Protein AF-A0A926YXQ2-F1 (afdb_monomer_lite)

Structure (mmCIF, N/CA/C/O backbone):
data_AF-A0A926YXQ2-F1
#
_entry.id   AF-A0A926YXQ2-F1
#
loop_
_atom_site.group_PDB
_atom_site.id
_atom_site.type_symbol
_atom_site.label_atom_id
_atom_site.label_alt_id
_atom_site.label_comp_id
_atom_site.label_asym_id
_atom_site.label_entity_id
_atom_site.label_seq_id
_atom_site.pdbx_PDB_ins_code
_atom_site.Cartn_x
_atom_site.Cartn_y
_atom_site.Cartn_z
_atom_site.occupancy
_atom_site.B_iso_or_equiv
_atom_site.auth_seq_id
_atom_site.auth_comp_id
_atom_site.auth_asym_id
_atom_site.auth_atom_id
_atom_site.pdbx_PDB_model_num
ATOM 1 N N . MET A 1 1 ? -23.104 -19.261 -10.575 1.00 41.28 1 MET A N 1
ATOM 2 C CA . MET A 1 1 ? -21.967 -18.316 -10.554 1.00 41.28 1 MET A CA 1
ATOM 3 C C . MET A 1 1 ? -22.351 -17.180 -9.625 1.00 41.28 1 MET A C 1
ATOM 5 O O . MET A 1 1 ? -23.215 -16.394 -9.982 1.00 41.28 1 MET A O 1
ATOM 9 N N . ASN A 1 2 ? -21.818 -17.155 -8.402 1.00 40.81 2 ASN A N 1
ATOM 10 C CA . ASN A 1 2 ? -22.160 -16.122 -7.423 1.00 40.81 2 ASN A CA 1
ATOM 11 C C . ASN A 1 2 ? -21.343 -14.870 -7.741 1.00 40.81 2 ASN A C 1
ATOM 13 O O . ASN A 1 2 ? -20.139 -14.836 -7.494 1.00 40.81 2 ASN A O 1
ATOM 17 N N . THR A 1 3 ? -21.983 -13.855 -8.311 1.00 48.09 3 THR A N 1
ATOM 18 C CA . THR A 1 3 ? -21.373 -12.541 -8.523 1.00 48.09 3 THR A CA 1
ATOM 19 C C . THR A 1 3 ? -21.209 -11.862 -7.168 1.00 48.09 3 THR A C 1
ATOM 21 O O . THR A 1 3 ? -22.147 -11.262 -6.645 1.00 48.09 3 THR A O 1
ATOM 24 N N . LYS A 1 4 ? -20.025 -12.000 -6.565 1.00 48.41 4 LYS A N 1
ATOM 25 C CA . LYS A 1 4 ? -19.643 -11.239 -5.376 1.00 48.41 4 LYS A CA 1
ATOM 26 C C . LYS A 1 4 ? -19.503 -9.778 -5.807 1.00 48.41 4 LYS A C 1
ATOM 28 O O . LYS A 1 4 ? -18.520 -9.409 -6.439 1.00 48.41 4 LYS A O 1
ATOM 33 N N . THR A 1 5 ? -20.518 -8.968 -5.532 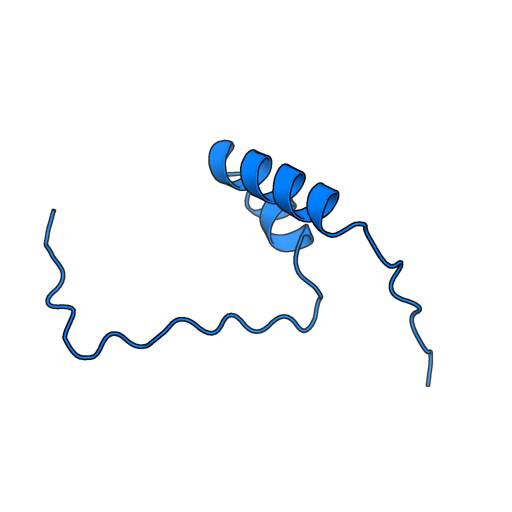1.00 51.41 5 THR A N 1
ATOM 34 C CA . THR A 1 5 ? -20.482 -7.516 -5.715 1.00 51.41 5 THR A CA 1
ATOM 35 C C . THR A 1 5 ? -19.375 -6.951 -4.830 1.00 51.41 5 THR A C 1
ATOM 37 O O . THR A 1 5 ? -19.487 -6.954 -3.605 1.00 51.41 5 THR A O 1
ATOM 40 N N . ILE A 1 6 ? -18.272 -6.517 -5.443 1.00 61.03 6 ILE A N 1
ATOM 41 C CA . ILE A 1 6 ? -17.193 -5.830 -4.733 1.00 61.03 6 ILE A CA 1
ATOM 42 C C . ILE A 1 6 ? -17.686 -4.400 -4.482 1.00 61.03 6 ILE A C 1
ATOM 44 O O . ILE A 1 6 ? -18.005 -3.702 -5.448 1.00 61.03 6 ILE A O 1
ATOM 48 N N . PRO A 1 7 ? -17.816 -3.954 -3.221 1.00 62.66 7 PRO A N 1
ATOM 49 C CA . PRO A 1 7 ? -18.196 -2.579 -2.944 1.00 62.66 7 PRO A CA 1
ATOM 50 C C . PRO A 1 7 ? -17.139 -1.647 -3.542 1.00 62.66 7 PRO A C 1
ATOM 52 O O . PRO A 1 7 ? -15.950 -1.784 -3.253 1.00 62.66 7 PRO A O 1
ATOM 55 N N . ILE A 1 8 ? -17.578 -0.714 -4.388 1.00 61.66 8 ILE A N 1
ATOM 56 C CA . ILE A 1 8 ? -16.710 0.299 -4.990 1.00 61.66 8 ILE A CA 1
ATOM 57 C C . ILE A 1 8 ? -16.255 1.222 -3.857 1.00 61.66 8 ILE A C 1
ATOM 59 O O . ILE A 1 8 ? -17.003 2.092 -3.412 1.00 61.66 8 ILE A O 1
ATOM 63 N N . GLN A 1 9 ? -15.047 0.998 -3.342 1.00 69.25 9 GLN A N 1
ATOM 64 C CA . GLN A 1 9 ? -14.435 1.910 -2.384 1.00 69.25 9 GLN A CA 1
ATOM 65 C C . GLN A 1 9 ? -13.917 3.148 -3.113 1.00 69.25 9 GLN A C 1
ATOM 67 O O . GLN A 1 9 ? -13.455 3.076 -4.251 1.00 69.25 9 GLN A O 1
ATOM 72 N N . ASN A 1 10 ? -13.980 4.300 -2.448 1.00 87.62 10 ASN A N 1
ATOM 73 C CA . ASN A 1 10 ? -13.370 5.514 -2.970 1.00 87.62 10 ASN A CA 1
ATOM 74 C C . ASN A 1 10 ? -11.842 5.326 -3.018 1.00 87.62 10 ASN A C 1
ATOM 76 O O . ASN A 1 10 ? -11.218 5.085 -1.982 1.00 87.62 10 ASN A O 1
ATOM 80 N N . ALA A 1 11 ? -11.246 5.468 -4.204 1.00 87.69 11 ALA A N 1
ATOM 81 C CA . ALA A 1 11 ? -9.815 5.264 -4.429 1.00 87.69 11 ALA A CA 1
ATOM 82 C C . ALA A 1 11 ? -8.939 6.074 -3.457 1.00 87.69 11 ALA A C 1
ATOM 84 O O . ALA A 1 11 ? -7.983 5.541 -2.897 1.00 87.69 11 ALA A O 1
ATOM 85 N N . SER A 1 12 ? -9.303 7.329 -3.174 1.00 93.62 12 SER A N 1
ATOM 86 C CA . SER A 1 12 ? -8.554 8.182 -2.244 1.00 93.62 12 SER A CA 1
ATOM 87 C C . SER A 1 12 ? -8.535 7.620 -0.822 1.00 93.62 12 SER A C 1
ATOM 89 O O . SER A 1 12 ? -7.518 7.701 -0.140 1.00 93.62 12 SER A O 1
ATOM 91 N N . SER A 1 13 ? -9.635 7.009 -0.374 1.00 93.19 13 SER A N 1
ATOM 92 C CA . SER A 1 13 ? -9.710 6.421 0.969 1.00 93.19 13 SER A CA 1
ATOM 93 C C . SER A 1 13 ? -8.833 5.174 1.116 1.00 93.19 13 SER A C 1
ATOM 95 O O . SER A 1 13 ? -8.212 4.979 2.160 1.00 93.19 13 SER A O 1
ATOM 97 N N . VAL A 1 14 ? -8.721 4.372 0.051 1.00 94.62 14 VAL A N 1
ATOM 98 C CA . VAL A 1 14 ? -7.848 3.191 0.016 1.00 94.62 14 VAL A CA 1
ATOM 99 C C . VAL A 1 14 ? -6.383 3.616 0.064 1.00 94.62 14 VAL A C 1
ATOM 101 O O . VAL A 1 14 ? -5.614 3.056 0.842 1.00 94.62 14 VAL A O 1
ATOM 104 N N . LEU A 1 15 ? -6.007 4.644 -0.705 1.00 95.44 15 LEU A N 1
ATOM 105 C CA . LEU A 1 15 ? -4.630 5.144 -0.744 1.00 95.44 15 LEU A CA 1
ATOM 106 C C . LEU A 1 15 ? -4.173 5.709 0.607 1.00 95.44 15 LEU A C 1
ATOM 108 O O . LEU A 1 15 ? -3.089 5.362 1.062 1.00 95.44 15 LEU A O 1
ATOM 112 N N . LEU A 1 16 ? -5.010 6.501 1.286 1.00 97.00 16 LEU A N 1
ATOM 113 C CA . LEU A 1 16 ? -4.685 7.037 2.616 1.00 97.00 16 LEU A CA 1
ATOM 114 C C . LEU A 1 16 ? -4.515 5.928 3.663 1.00 97.00 16 LEU A C 1
ATOM 116 O O . LEU A 1 16 ? -3.606 5.972 4.491 1.00 97.00 16 LEU A O 1
ATOM 120 N N . LYS A 1 17 ? -5.370 4.900 3.616 1.00 96.81 17 LYS A N 1
ATOM 121 C CA . LYS A 1 17 ? -5.239 3.732 4.494 1.00 96.81 17 LYS A CA 1
ATOM 122 C C . LYS A 1 17 ? -3.951 2.955 4.203 1.00 96.81 17 LYS A C 1
ATOM 124 O O . LYS A 1 17 ? -3.273 2.530 5.135 1.00 96.81 17 LYS A O 1
ATOM 129 N N . MET A 1 18 ? -3.616 2.785 2.925 1.00 97.12 18 MET A N 1
ATOM 130 C CA . MET A 1 18 ? -2.398 2.104 2.490 1.00 97.12 18 MET A CA 1
ATOM 131 C C . MET A 1 18 ? -1.141 2.846 2.962 1.00 97.12 18 MET A C 1
ATOM 133 O O . MET A 1 18 ? -0.240 2.218 3.510 1.00 97.12 18 MET A O 1
ATOM 137 N N . GLU A 1 19 ? -1.098 4.171 2.807 1.00 98.19 19 GLU A N 1
ATOM 138 C CA . GLU A 1 19 ? -0.002 5.023 3.283 1.00 98.19 19 GLU A CA 1
ATOM 139 C C . GLU A 1 19 ? 0.214 4.875 4.794 1.00 98.19 19 GLU A C 1
ATOM 141 O O . GLU A 1 19 ? 1.335 4.626 5.243 1.00 98.19 19 GLU A O 1
ATOM 146 N N . ALA A 1 20 ? -0.862 4.963 5.580 1.00 98.25 20 ALA A N 1
ATOM 147 C CA . ALA A 1 20 ? -0.789 4.788 7.027 1.00 98.25 20 ALA A CA 1
ATOM 148 C C . ALA A 1 20 ? -0.262 3.394 7.414 1.00 98.25 20 ALA A C 1
ATOM 150 O O . ALA A 1 20 ? 0.591 3.288 8.294 1.00 98.25 20 ALA A O 1
ATOM 151 N N . ALA A 1 21 ? -0.725 2.339 6.736 1.00 98.44 21 ALA A N 1
ATOM 152 C CA . ALA A 1 21 ? -0.289 0.967 6.989 1.00 98.44 21 ALA A CA 1
ATOM 153 C C . ALA A 1 21 ? 1.198 0.751 6.660 1.00 98.44 21 ALA A C 1
ATOM 155 O O . ALA A 1 21 ? 1.917 0.151 7.457 1.00 98.44 21 ALA A O 1
ATOM 156 N N . ILE A 1 22 ? 1.681 1.291 5.533 1.00 98.00 22 ILE A N 1
ATOM 157 C CA . ILE A 1 22 ? 3.101 1.226 5.150 1.00 98.00 22 ILE A CA 1
ATOM 158 C C . ILE A 1 22 ? 3.968 1.911 6.208 1.00 98.00 22 ILE A C 1
ATOM 160 O O . ILE A 1 22 ? 4.940 1.319 6.677 1.00 98.00 22 ILE A O 1
ATOM 164 N N . ASN A 1 23 ? 3.598 3.129 6.614 1.00 98.06 23 ASN A N 1
ATOM 165 C CA . ASN A 1 23 ? 4.348 3.901 7.607 1.00 98.06 23 ASN A CA 1
ATOM 166 C C . ASN A 1 23 ? 4.354 3.234 8.992 1.00 98.06 23 ASN A C 1
ATOM 168 O O . ASN A 1 23 ? 5.320 3.373 9.738 1.00 98.06 23 ASN A O 1
ATOM 172 N N . ALA A 1 24 ? 3.293 2.500 9.334 1.00 98.50 24 ALA A N 1
ATOM 173 C CA . ALA A 1 24 ? 3.194 1.732 10.573 1.00 98.50 24 ALA A CA 1
ATOM 174 C C . ALA A 1 24 ? 3.835 0.334 10.490 1.00 98.50 24 ALA A C 1
ATOM 176 O O . ALA A 1 24 ? 3.860 -0.374 11.495 1.00 98.50 24 ALA A O 1
ATOM 177 N N . HIS A 1 25 ? 4.333 -0.074 9.316 1.00 97.50 25 HIS A N 1
ATOM 178 C CA . HIS A 1 25 ? 4.777 -1.443 9.035 1.00 97.50 25 HIS A CA 1
ATOM 179 C C . HIS A 1 25 ? 3.702 -2.514 9.327 1.00 97.50 25 HIS A C 1
ATOM 181 O O . HIS A 1 25 ? 4.022 -3.654 9.667 1.00 97.50 25 HIS A O 1
ATOM 187 N N . ASP A 1 26 ? 2.423 -2.161 9.172 1.00 98.31 26 ASP A N 1
ATOM 188 C CA . ASP A 1 26 ? 1.278 -3.060 9.349 1.00 98.31 26 ASP A CA 1
ATOM 189 C C . ASP A 1 26 ? 0.972 -3.792 8.034 1.00 98.31 26 ASP A C 1
ATOM 191 O O . ASP A 1 26 ? 0.269 -3.294 7.146 1.00 98.31 26 ASP A O 1
ATOM 195 N N . ILE A 1 27 ? 1.538 -4.992 7.908 1.00 96.88 27 ILE A N 1
ATOM 196 C CA . ILE A 1 27 ? 1.425 -5.818 6.704 1.00 96.88 27 ILE A CA 1
ATOM 197 C C . ILE A 1 27 ? -0.005 -6.313 6.483 1.00 96.88 27 ILE A C 1
ATOM 199 O O . ILE A 1 27 ? -0.458 -6.353 5.339 1.00 96.88 27 ILE A O 1
ATOM 203 N N . ASP A 1 28 ? -0.742 -6.641 7.542 1.00 97.81 28 ASP A N 1
ATOM 204 C CA . ASP A 1 28 ? -2.095 -7.185 7.412 1.00 97.81 28 ASP A CA 1
ATOM 205 C C . ASP A 1 28 ? -3.055 -6.121 6.877 1.00 97.81 28 ASP A C 1
ATOM 207 O O . ASP A 1 28 ? -3.837 -6.367 5.950 1.00 97.81 28 ASP A O 1
ATOM 211 N N . THR A 1 29 ? -2.977 -4.901 7.412 1.00 97.06 29 THR A N 1
ATOM 212 C CA . THR A 1 29 ? -3.784 -3.783 6.911 1.00 97.06 29 THR A CA 1
ATOM 213 C C . THR A 1 29 ? -3.390 -3.408 5.486 1.00 97.06 29 THR A C 1
ATOM 215 O O . THR A 1 29 ? -4.277 -3.126 4.675 1.00 97.06 29 THR A O 1
ATOM 218 N N . PHE A 1 30 ? -2.096 -3.446 5.161 1.00 96.50 30 PHE A N 1
ATOM 219 C CA . PHE A 1 30 ? -1.596 -3.179 3.814 1.00 96.50 30 PHE A CA 1
ATOM 220 C C . PHE A 1 30 ? -2.114 -4.20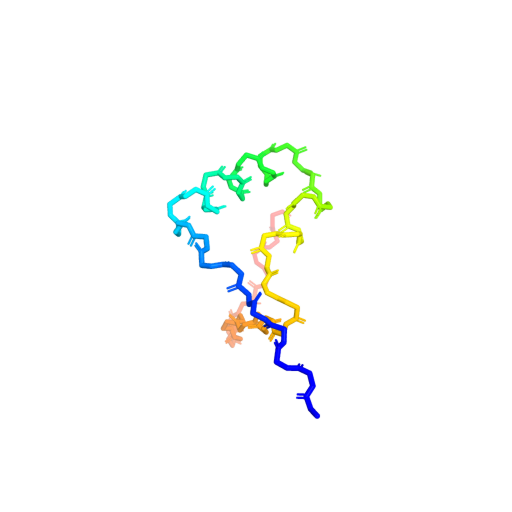1 2.790 1.00 96.50 30 PHE A C 1
ATOM 222 O O . PHE A 1 30 ? -2.671 -3.808 1.764 1.00 96.50 30 PHE A O 1
ATOM 229 N N . VAL A 1 31 ? -2.013 -5.504 3.079 1.00 95.12 31 VAL A N 1
ATOM 230 C CA . VAL A 1 31 ? -2.490 -6.575 2.184 1.00 95.12 31 VAL A CA 1
ATOM 231 C C . VAL A 1 31 ? -4.004 -6.483 1.959 1.00 95.12 31 VAL A C 1
ATOM 233 O O . VAL A 1 31 ? -4.480 -6.672 0.841 1.00 95.12 31 VAL A O 1
ATOM 236 N N . ASN A 1 32 ? -4.764 -6.100 2.986 1.00 95.00 32 ASN A N 1
ATOM 237 C CA . ASN A 1 32 ? -6.213 -5.911 2.888 1.00 95.00 32 ASN A CA 1
ATOM 238 C C . ASN A 1 32 ? -6.647 -4.728 1.999 1.00 95.00 32 ASN A C 1
ATOM 240 O O . ASN A 1 32 ? -7.841 -4.599 1.718 1.00 95.00 32 ASN A O 1
ATOM 244 N N . CYS A 1 33 ? -5.731 -3.852 1.572 1.00 94.38 33 CYS A N 1
ATOM 245 C CA . CYS A 1 33 ? -6.037 -2.804 0.592 1.00 94.38 33 CYS A CA 1
ATOM 246 C C . CYS A 1 33 ? -6.076 -3.325 -0.855 1.00 94.38 33 CYS A C 1
ATOM 248 O O . CYS A 1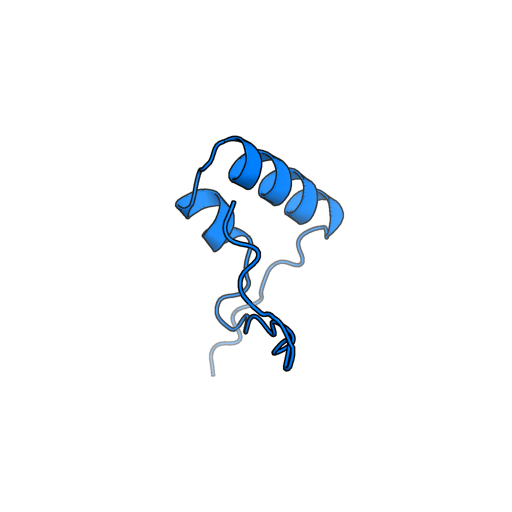 33 ? -6.584 -2.621 -1.728 1.00 94.38 33 CYS A O 1
ATOM 250 N N . PHE A 1 34 ? -5.568 -4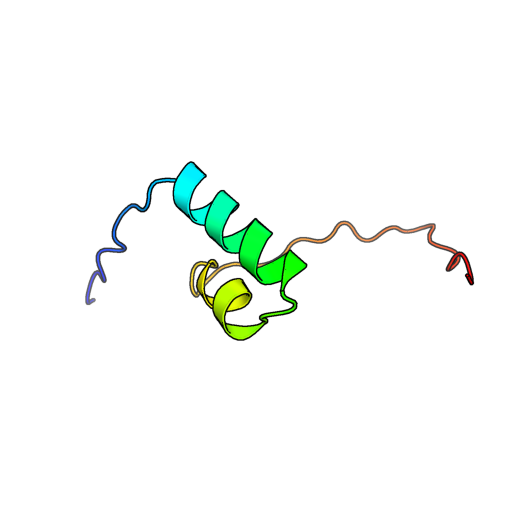.530 -1.125 1.00 93.25 34 PHE A N 1
ATOM 251 C CA . PHE A 1 34 ? -5.562 -5.105 -2.467 1.00 93.25 34 PHE A CA 1
ATOM 252 C C . PHE A 1 34 ? -6.837 -5.894 -2.767 1.00 93.25 34 PHE A C 1
ATOM 254 O O . PHE A 1 34 ? -7.461 -6.495 -1.890 1.00 93.25 34 PHE A O 1
ATOM 261 N N . ALA A 1 35 ? -7.211 -5.922 -4.047 1.00 91.25 35 ALA A N 1
ATOM 262 C CA . ALA A 1 35 ? -8.200 -6.875 -4.524 1.00 91.25 35 ALA A CA 1
ATOM 263 C C . ALA A 1 35 ? -7.634 -8.308 -4.417 1.00 91.25 35 ALA A C 1
ATOM 265 O O . ALA A 1 35 ? -6.426 -8.490 -4.585 1.00 91.25 35 ALA A O 1
ATOM 266 N N . PRO A 1 36 ? -8.467 -9.33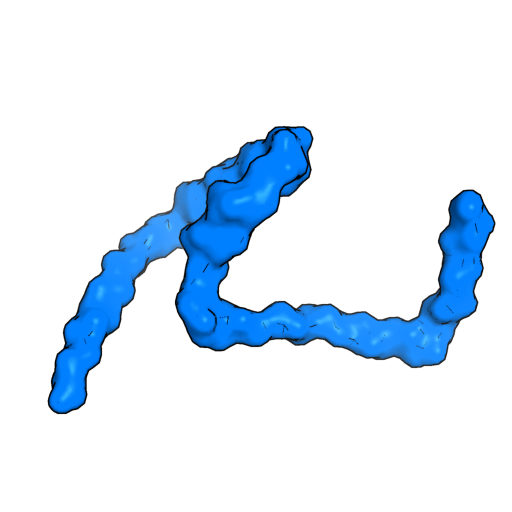7 -4.166 1.00 89.56 36 PRO A N 1
ATOM 267 C CA . PRO A 1 36 ? -7.992 -10.719 -4.030 1.00 89.56 36 PRO A CA 1
ATOM 268 C C . PRO A 1 36 ? -7.246 -11.266 -5.257 1.00 89.56 36 PRO A C 1
ATOM 270 O O . PRO A 1 36 ? -6.506 -12.236 -5.140 1.00 89.56 36 PRO A O 1
ATOM 273 N N . ASP A 1 37 ? -7.475 -10.671 -6.425 1.00 90.00 37 ASP A N 1
ATOM 274 C CA . ASP A 1 37 ? -6.883 -11.004 -7.720 1.00 90.00 37 ASP A CA 1
ATOM 275 C C . ASP A 1 37 ? -5.808 -9.999 -8.169 1.00 90.00 37 ASP A C 1
ATOM 277 O O . ASP A 1 37 ? -5.364 -10.036 -9.316 1.00 90.00 37 ASP A O 1
ATOM 281 N N . PHE A 1 38 ? -5.369 -9.103 -7.279 1.00 90.31 38 PHE A N 1
ATOM 282 C CA . PHE A 1 38 ? -4.305 -8.157 -7.583 1.00 90.31 38 PHE A CA 1
ATOM 283 C C . PHE A 1 38 ? -2.987 -8.881 -7.893 1.00 90.31 38 PHE A C 1
ATOM 285 O O . PHE A 1 38 ? -2.481 -9.664 -7.088 1.00 90.31 38 PHE A O 1
ATOM 292 N N . VAL A 1 39 ? -2.395 -8.552 -9.042 1.00 90.50 39 VAL A N 1
ATOM 293 C CA . VAL A 1 3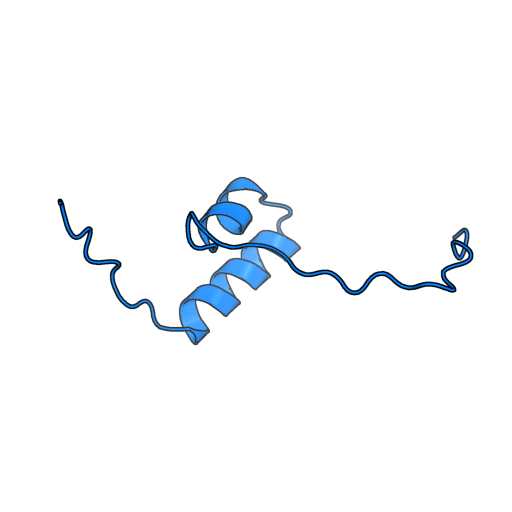9 ? -1.058 -9.000 -9.442 1.00 90.50 39 VAL A CA 1
ATOM 294 C C . VAL A 1 39 ? -0.134 -7.790 -9.461 1.00 90.50 39 VAL A C 1
ATOM 296 O O . VAL A 1 39 ? -0.345 -6.838 -10.209 1.00 90.50 39 VAL A O 1
ATOM 299 N N . GLY A 1 40 ? 0.899 -7.820 -8.620 1.00 85.94 40 GLY A N 1
ATOM 300 C CA . GLY A 1 40 ? 1.918 -6.781 -8.592 1.00 85.94 40 GLY A CA 1
ATOM 301 C C . GLY A 1 40 ? 2.877 -6.931 -9.767 1.00 85.94 40 GLY A C 1
ATOM 302 O O . GLY A 1 40 ? 3.739 -7.806 -9.754 1.00 85.94 40 GLY A O 1
ATOM 303 N N . GLU A 1 41 ? 2.776 -6.051 -10.755 1.00 87.69 41 GLU A N 1
ATOM 304 C CA . GLU A 1 41 ? 3.801 -5.922 -11.785 1.00 87.69 41 GLU A CA 1
ATOM 305 C C . GLU A 1 41 ? 4.892 -4.983 -11.272 1.00 87.69 41 GLU A C 1
ATOM 307 O O . GLU A 1 41 ? 4.679 -3.787 -11.074 1.00 87.69 41 GLU A O 1
ATOM 312 N N . GLN A 1 42 ? 6.068 -5.538 -10.998 1.00 81.31 42 GLN A N 1
ATOM 313 C CA . GLN A 1 42 ? 7.261 -4.745 -10.731 1.00 81.31 42 GLN A CA 1
ATOM 314 C C . GLN A 1 42 ? 8.137 -4.802 -11.982 1.00 81.31 42 GLN A C 1
ATOM 316 O O . GLN A 1 42 ? 8.430 -5.905 -12.453 1.00 81.31 42 GLN A O 1
ATOM 321 N N . PRO A 1 43 ? 8.559 -3.656 -12.546 1.00 78.25 43 PRO A N 1
ATOM 322 C CA . PRO A 1 43 ? 9.447 -3.672 -13.694 1.00 78.25 43 PRO A CA 1
ATOM 323 C C . PRO A 1 43 ? 10.731 -4.414 -13.320 1.00 78.25 43 PRO A C 1
ATOM 325 O O . PRO A 1 43 ? 11.427 -4.044 -12.369 1.00 78.25 43 PRO A O 1
ATOM 328 N N . VAL A 1 44 ? 11.050 -5.461 -14.085 1.00 73.38 44 VAL A N 1
ATOM 329 C CA . VAL A 1 44 ? 12.354 -6.118 -14.009 1.00 73.38 44 VAL A CA 1
ATOM 330 C C . VAL A 1 44 ? 13.372 -5.081 -14.443 1.00 73.38 44 VAL A C 1
ATOM 332 O O . VAL A 1 44 ? 13.412 -4.699 -15.607 1.00 73.38 44 VAL A O 1
ATOM 335 N N . TYR A 1 45 ? 14.165 -4.581 -13.502 1.00 68.38 45 TYR A N 1
ATOM 336 C CA . TYR A 1 45 ? 15.283 -3.712 -13.829 1.00 68.38 45 TYR A CA 1
ATOM 337 C C . TYR A 1 45 ? 16.426 -4.578 -14.370 1.00 68.38 45 TYR A C 1
ATOM 339 O O . TYR A 1 45 ? 17.049 -5.277 -13.569 1.00 68.38 45 TYR A O 1
ATOM 347 N N . PRO A 1 46 ? 16.744 -4.532 -15.679 1.00 62.47 46 PRO A N 1
ATOM 348 C CA . PRO A 1 46 ? 17.766 -5.406 -16.259 1.00 62.47 46 PRO A CA 1
ATOM 349 C C . PRO A 1 46 ? 19.176 -5.085 -15.733 1.00 62.47 46 PRO A C 1
ATOM 351 O O . PRO A 1 46 ? 20.032 -5.955 -15.686 1.00 62.47 46 PRO A O 1
ATOM 354 N N . GLU A 1 47 ? 19.392 -3.843 -15.285 1.00 66.25 47 GLU A N 1
ATOM 355 C CA . GLU A 1 47 ? 20.709 -3.267 -14.978 1.00 66.25 47 GLU A CA 1
ATOM 356 C C . GLU A 1 47 ? 20.940 -2.991 -13.478 1.00 66.25 47 GLU A C 1
ATOM 358 O O . GLU A 1 47 ? 21.872 -2.271 -13.114 1.00 66.25 47 GLU A O 1
ATOM 363 N N . ARG A 1 48 ? 20.097 -3.499 -12.562 1.00 57.88 48 ARG A N 1
ATOM 364 C CA . ARG A 1 48 ? 20.309 -3.276 -11.116 1.00 57.88 48 ARG A CA 1
ATOM 365 C C . ARG A 1 48 ? 21.435 -4.171 -10.592 1.00 57.88 48 ARG A C 1
ATOM 367 O O . ARG A 1 48 ? 21.211 -5.154 -9.893 1.00 57.88 48 ARG A O 1
ATOM 374 N N . ASN A 1 49 ? 22.664 -3.744 -10.873 1.00 54.16 49 ASN A N 1
ATOM 375 C CA . ASN A 1 49 ? 23.776 -3.877 -9.949 1.00 54.16 49 ASN A CA 1
ATOM 376 C C . ASN A 1 49 ? 23.248 -3.374 -8.599 1.00 54.16 49 ASN A C 1
ATOM 378 O O . ASN A 1 49 ? 22.881 -2.202 -8.481 1.00 54.16 49 ASN A O 1
ATOM 382 N N . LEU A 1 50 ? 23.067 -4.279 -7.636 1.00 57.66 50 LEU A N 1
ATOM 383 C CA . LEU A 1 50 ? 22.629 -3.934 -6.291 1.00 57.66 50 LEU A CA 1
ATOM 384 C C . LEU A 1 50 ? 23.542 -2.801 -5.819 1.00 57.66 50 LEU A C 1
ATOM 386 O O . LEU A 1 50 ? 24.731 -3.030 -5.595 1.00 57.66 50 LEU A O 1
ATOM 390 N N . LEU A 1 51 ? 23.016 -1.576 -5.707 1.00 57.94 51 LEU A N 1
ATOM 391 C CA . LEU A 1 51 ? 23.683 -0.562 -4.910 1.00 57.94 51 LEU A CA 1
ATOM 392 C C . LEU A 1 51 ? 23.650 -1.110 -3.491 1.00 57.94 51 LEU A C 1
ATOM 394 O O . LEU A 1 51 ? 22.645 -1.034 -2.788 1.00 57.94 51 LEU A O 1
ATOM 398 N N . ARG A 1 52 ? 24.749 -1.777 -3.155 1.00 47.81 52 ARG A N 1
ATOM 399 C CA . ARG A 1 52 ? 25.127 -2.209 -1.828 1.00 47.81 52 ARG A CA 1
ATOM 400 C C . ARG A 1 52 ? 25.294 -0.936 -1.007 1.00 47.81 52 ARG A C 1
ATOM 402 O O . ARG A 1 52 ? 26.345 -0.305 -1.051 1.00 47.81 52 ARG A O 1
ATOM 409 N N . ILE A 1 53 ? 24.199 -0.529 -0.377 1.00 53.00 53 ILE A N 1
ATOM 410 C CA . ILE A 1 53 ? 24.223 0.274 0.846 1.00 53.00 53 ILE A CA 1
ATOM 411 C C . ILE A 1 53 ? 24.863 -0.544 1.965 1.00 53.00 53 ILE A C 1
ATOM 413 O O . ILE A 1 53 ? 24.660 -1.782 1.982 1.00 53.00 53 ILE A O 1
#

pLDDT: mean 80.43, std 18.74, range [40.81, 98.5]

Sequence (53 aa):
MNTKTIPIQNASSVLLKMEAAINAHDIDTFVNCFAPDFVGEQPVYPERNLLRI

Secondary structure (DSSP, 8-state):
----------HHHHHHHHHHHHHTT-HHHHHTTS-TT--------TT------

Radius of gyration: 15.85 Å; chains: 1; bounding box: 47×26×27 Å

Foldseek 3Di:
DDPPPDPDDDPVVLVVQLVVCVVVVPVVSNVVSDDPPDDDDDDDPPPPPPPPD